Protein AF-A0A843HI85-F1 (afdb_monomer)

Foldseek 3Di:
DVCVVCPPNDPADPPDDDDDDDDDDDPDPVRVLVVLLVVCVVPVPDPPPPDDDDDDDPPPPDPDDDDNVVSNVD

Sequence (74 aa):
SLKERLGEESKVPEGVNYIPEIVINATSQEAMNLAIKKAIDAIIDIEGVERISAGNFEGQLGEHKTNLLDILKE

Structure (mmCIF, N/CA/C/O backbone):
data_AF-A0A843HI85-F1
#
_entry.id   AF-A0A843HI85-F1
#
loop_
_atom_site.group_PDB
_atom_site.id
_atom_site.type_symbol
_atom_site.label_atom_id
_atom_site.label_alt_id
_atom_site.label_comp_id
_atom_site.label_asym_id
_atom_site.label_entity_id
_atom_site.label_seq_id
_atom_site.pdbx_PDB_ins_code
_atom_site.Cartn_x
_atom_site.Cartn_y
_atom_site.Cartn_z
_atom_site.occupancy
_atom_site.B_iso_or_equiv
_atom_site.auth_seq_id
_atom_site.auth_comp_id
_atom_site.auth_asym_id
_atom_site.auth_atom_id
_atom_site.pdbx_PDB_model_num
ATOM 1 N N . SER A 1 1 ? 12.637 9.502 -16.409 1.00 86.06 1 SER A N 1
ATOM 2 C CA . SER A 1 1 ? 11.964 9.413 -15.082 1.00 86.06 1 SER A CA 1
ATOM 3 C C . SER A 1 1 ? 12.949 9.819 -13.977 1.00 86.06 1 SER A C 1
ATOM 5 O O . SER A 1 1 ? 14.135 9.909 -14.268 1.00 86.06 1 SER A O 1
ATOM 7 N N . LEU A 1 2 ? 12.533 10.079 -12.724 1.00 93.31 2 LEU A N 1
ATOM 8 C CA . LEU A 1 2 ? 13.496 10.199 -11.606 1.00 93.31 2 LEU A CA 1
ATOM 9 C C . LEU A 1 2 ? 14.160 8.858 -11.269 1.00 93.31 2 LEU A C 1
ATOM 11 O O . LEU A 1 2 ? 15.280 8.855 -10.777 1.00 93.31 2 LEU A O 1
ATOM 15 N N . LYS A 1 3 ? 13.505 7.737 -11.589 1.00 93.25 3 LYS A N 1
ATOM 16 C CA . LYS A 1 3 ? 14.026 6.385 -11.366 1.00 93.25 3 LYS A CA 1
ATOM 17 C C . LYS A 1 3 ? 15.437 6.194 -11.937 1.00 93.25 3 LYS A C 1
ATOM 19 O O . LYS A 1 3 ? 16.335 5.800 -11.213 1.00 93.25 3 LYS A O 1
ATOM 24 N N . GLU A 1 4 ? 15.647 6.563 -13.200 1.00 92.44 4 GLU A N 1
ATOM 25 C CA . GLU A 1 4 ? 16.955 6.457 -13.873 1.00 92.44 4 GLU A CA 1
ATOM 26 C C . GLU A 1 4 ? 18.009 7.378 -13.249 1.00 92.44 4 GLU A C 1
ATOM 28 O O . GLU A 1 4 ? 19.180 7.026 -13.180 1.00 92.44 4 GLU A O 1
ATOM 33 N N . ARG A 1 5 ? 17.594 8.563 -12.785 1.00 95.62 5 ARG A N 1
ATOM 34 C CA . ARG A 1 5 ? 18.497 9.551 -12.179 1.00 95.62 5 ARG A CA 1
ATOM 35 C C . ARG A 1 5 ? 18.946 9.153 -10.774 1.00 95.62 5 ARG A C 1
ATOM 37 O O . ARG A 1 5 ? 20.050 9.509 -10.389 1.00 95.62 5 ARG A O 1
ATOM 44 N N . LEU A 1 6 ? 18.075 8.482 -10.022 1.00 96.25 6 LEU A N 1
ATOM 45 C CA . LEU A 1 6 ? 18.339 8.015 -8.659 1.00 96.25 6 LEU A CA 1
ATOM 46 C C . LEU A 1 6 ? 19.050 6.653 -8.634 1.00 96.25 6 LEU A C 1
ATOM 48 O O . LEU A 1 6 ? 19.693 6.330 -7.641 1.00 96.25 6 LEU A O 1
ATOM 52 N N . GLY A 1 7 ? 18.951 5.857 -9.706 1.00 94.38 7 GLY A N 1
ATOM 53 C CA . GLY A 1 7 ? 19.572 4.533 -9.779 1.00 94.38 7 GLY A CA 1
ATOM 54 C C . GLY A 1 7 ? 19.147 3.654 -8.601 1.00 94.38 7 GLY A C 1
ATOM 55 O O . GLY A 1 7 ? 17.955 3.516 -8.329 1.00 94.38 7 GLY A O 1
ATOM 56 N N . GLU A 1 8 ? 20.130 3.128 -7.871 1.00 94.06 8 GLU A N 1
ATOM 57 C CA . GLU A 1 8 ? 19.939 2.251 -6.706 1.00 94.06 8 GLU A CA 1
ATOM 58 C C . GLU A 1 8 ? 19.197 2.915 -5.530 1.00 94.06 8 GLU A C 1
ATOM 60 O O . GLU A 1 8 ? 18.619 2.222 -4.696 1.00 94.06 8 GLU A O 1
ATOM 65 N N . GLU A 1 9 ? 19.165 4.251 -5.447 1.00 96.44 9 GLU A N 1
ATOM 66 C CA . GLU A 1 9 ? 18.384 4.948 -4.413 1.00 96.44 9 GLU A CA 1
ATOM 67 C C . GLU A 1 9 ? 16.878 4.933 -4.710 1.00 96.44 9 GLU A C 1
ATOM 69 O O . GLU A 1 9 ? 16.049 5.205 -3.833 1.00 96.44 9 GLU A O 1
ATOM 74 N N . SER A 1 10 ? 16.490 4.633 -5.953 1.00 95.81 10 SER A N 1
ATOM 75 C CA . SER A 1 10 ? 15.085 4.556 -6.321 1.00 95.81 10 SER A CA 1
ATOM 76 C C . SER A 1 10 ? 14.425 3.339 -5.682 1.00 95.81 10 SER A C 1
ATOM 78 O O . SER A 1 10 ? 14.800 2.198 -5.923 1.00 95.81 10 SER A O 1
ATOM 80 N N . LYS A 1 11 ? 13.340 3.571 -4.941 1.00 94.56 11 LYS A N 1
ATOM 81 C CA . LYS A 1 11 ? 12.483 2.492 -4.424 1.00 94.56 11 LYS A CA 1
ATOM 82 C C . LYS A 1 11 ? 11.470 1.968 -5.454 1.00 94.56 11 LYS A C 1
ATOM 84 O O . LYS A 1 11 ? 10.621 1.155 -5.100 1.00 94.56 11 LYS A O 1
ATOM 89 N N . VAL A 1 12 ? 11.509 2.449 -6.701 1.00 95.12 12 VAL A N 1
ATOM 90 C CA . VAL A 1 12 ? 10.560 2.054 -7.754 1.00 95.12 12 VAL A CA 1
ATOM 91 C C . VAL A 1 12 ? 11.024 0.746 -8.408 1.00 95.12 12 VAL A C 1
ATOM 93 O O . VAL A 1 12 ? 12.076 0.755 -9.051 1.00 95.12 12 VAL A O 1
ATOM 96 N N . PRO A 1 13 ? 10.253 -0.357 -8.317 1.00 93.06 13 PRO A N 1
ATOM 97 C CA . PRO A 1 13 ? 10.630 -1.633 -8.924 1.00 93.06 13 PRO A CA 1
ATOM 98 C C . PRO A 1 13 ? 10.801 -1.554 -10.446 1.00 93.06 13 PRO A C 1
ATOM 100 O O . PRO A 1 13 ? 10.277 -0.653 -11.112 1.00 93.06 13 PRO A O 1
ATOM 103 N N . GLU A 1 14 ? 11.532 -2.510 -11.020 1.00 91.38 14 GLU A N 1
ATOM 104 C CA . GLU A 1 14 ? 11.608 -2.691 -12.472 1.00 91.38 14 GLU A CA 1
ATOM 105 C C . GLU A 1 14 ? 10.212 -2.902 -13.089 1.00 91.38 14 GLU A C 1
ATOM 107 O O . GLU A 1 14 ? 9.314 -3.409 -12.432 1.00 91.38 14 GLU A O 1
ATOM 112 N N . GLY A 1 15 ? 9.983 -2.405 -14.309 1.00 92.06 15 GLY A N 1
ATOM 113 C CA . GLY A 1 15 ? 8.675 -2.491 -14.981 1.00 92.06 15 GLY A CA 1
ATOM 114 C C . GLY A 1 15 ? 7.580 -1.532 -14.481 1.00 92.06 15 GLY A C 1
ATOM 115 O O . GLY A 1 15 ? 6.637 -1.261 -15.223 1.00 92.06 15 GLY A O 1
ATOM 116 N N . VAL A 1 16 ? 7.709 -0.944 -13.285 1.00 95.44 16 VAL A N 1
ATOM 117 C CA . VAL A 1 16 ? 6.709 -0.006 -12.742 1.00 95.44 16 VAL A CA 1
ATOM 118 C C . VAL A 1 16 ? 6.858 1.387 -13.358 1.00 95.44 16 VAL A C 1
ATOM 120 O O . VAL A 1 16 ? 7.881 2.054 -13.184 1.00 95.44 16 VAL A O 1
ATOM 123 N N . ASN A 1 17 ? 5.803 1.844 -14.040 1.00 94.62 17 ASN A N 1
ATOM 124 C CA . ASN A 1 17 ? 5.750 3.145 -14.722 1.00 94.62 17 ASN A CA 1
ATOM 125 C C . ASN A 1 17 ? 4.747 4.136 -14.103 1.00 94.62 17 ASN A C 1
ATOM 127 O O . ASN A 1 17 ? 4.754 5.313 -14.459 1.00 94.62 17 ASN A O 1
ATOM 131 N N . TYR A 1 18 ? 3.892 3.679 -13.184 1.00 95.06 18 TYR A N 1
ATOM 132 C CA . TYR A 1 18 ? 2.841 4.479 -12.555 1.00 95.06 18 TYR A CA 1
ATOM 133 C C . TYR A 1 18 ? 2.634 4.038 -11.101 1.00 95.06 18 TYR A C 1
ATOM 135 O O . TYR A 1 18 ? 2.631 2.843 -10.820 1.00 95.06 18 TYR A O 1
ATOM 143 N N . ILE A 1 19 ? 2.507 5.001 -10.182 1.00 96.31 19 ILE A N 1
ATOM 144 C CA . ILE A 1 19 ? 2.370 4.763 -8.736 1.00 96.31 19 ILE A CA 1
ATOM 145 C C . ILE A 1 19 ? 1.323 5.746 -8.189 1.00 96.31 19 ILE A C 1
ATOM 147 O O . ILE A 1 19 ? 1.676 6.877 -7.849 1.00 96.31 19 ILE A O 1
ATOM 151 N N . PRO A 1 20 ? 0.032 5.379 -8.163 1.00 96.00 20 PRO A N 1
ATOM 152 C CA . PRO A 1 20 ? -0.992 6.186 -7.513 1.00 96.00 20 PRO A CA 1
ATOM 153 C C . PRO A 1 20 ? -0.935 6.014 -5.989 1.00 96.00 20 PRO A C 1
ATOM 155 O O . PRO A 1 20 ? -0.577 4.949 -5.488 1.00 96.00 20 PRO A O 1
ATOM 158 N N . GLU A 1 21 ? -1.342 7.047 -5.255 1.00 97.69 21 GLU A N 1
ATOM 159 C CA . GLU A 1 21 ? -1.510 7.001 -3.800 1.00 97.69 21 GLU A CA 1
ATOM 160 C C . GLU A 1 21 ? -2.976 7.261 -3.439 1.00 97.69 21 GLU A C 1
ATOM 162 O O . GLU A 1 21 ? -3.614 8.160 -3.990 1.00 97.69 21 GLU A O 1
ATOM 167 N N . ILE A 1 22 ? -3.509 6.465 -2.510 1.00 96.88 22 ILE A N 1
ATOM 168 C CA . ILE A 1 22 ? -4.853 6.631 -1.953 1.00 96.88 22 ILE A CA 1
ATOM 169 C C . ILE A 1 22 ? -4.701 7.039 -0.490 1.00 96.88 22 ILE A C 1
ATOM 171 O O . ILE A 1 22 ? -4.160 6.284 0.315 1.00 96.88 22 ILE A O 1
ATOM 175 N N . VAL A 1 23 ? -5.210 8.221 -0.145 1.00 97.38 23 VAL A N 1
ATOM 176 C CA . VAL A 1 23 ? -5.233 8.732 1.231 1.00 97.38 23 VAL A CA 1
ATOM 177 C C . VAL A 1 23 ? -6.628 8.531 1.811 1.00 97.38 23 VAL A C 1
ATOM 179 O O . VAL A 1 23 ? -7.621 8.930 1.202 1.00 97.38 23 VAL A O 1
ATOM 182 N N . ILE A 1 24 ? -6.708 7.925 2.995 1.00 96.88 24 ILE A N 1
ATOM 183 C CA . ILE A 1 24 ? -7.969 7.628 3.681 1.00 96.88 24 ILE A CA 1
ATOM 184 C C . I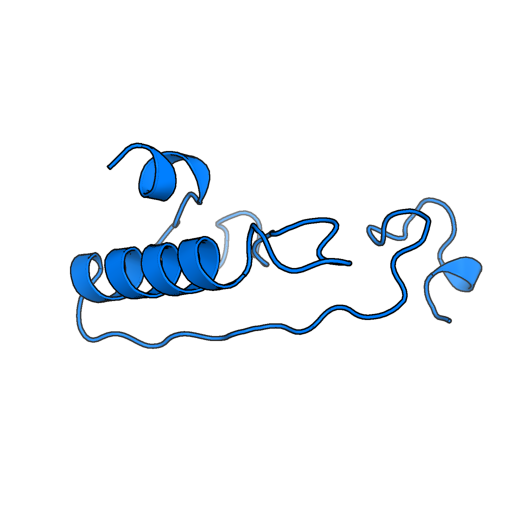LE A 1 24 ? -7.996 8.392 5.005 1.00 96.88 24 ILE A C 1
ATOM 186 O O . ILE A 1 24 ? -7.069 8.290 5.802 1.00 96.88 24 ILE A O 1
ATOM 190 N N . ASN A 1 25 ? -9.087 9.121 5.244 1.00 97.31 25 ASN A N 1
ATOM 191 C CA . ASN A 1 25 ? -9.439 9.672 6.550 1.00 97.31 25 ASN A CA 1
ATOM 192 C C . ASN A 1 25 ? -10.654 8.909 7.081 1.00 97.31 25 ASN A C 1
ATOM 194 O O . ASN A 1 25 ? -11.609 8.678 6.338 1.00 97.31 25 ASN A O 1
ATOM 198 N N . ALA A 1 26 ? -10.639 8.546 8.360 1.00 96.62 26 ALA A N 1
ATOM 199 C CA . ALA A 1 26 ? -11.716 7.788 8.986 1.00 96.62 26 ALA A CA 1
ATOM 200 C C . ALA A 1 26 ? -12.009 8.312 10.395 1.00 96.62 26 ALA A C 1
ATOM 202 O O . ALA A 1 26 ? -11.163 8.937 11.029 1.00 96.62 26 ALA A O 1
ATOM 203 N N . THR A 1 27 ? -13.215 8.039 10.890 1.00 97.75 27 THR A N 1
ATOM 204 C CA . THR A 1 27 ? -13.655 8.438 12.236 1.00 97.75 27 THR A CA 1
ATOM 205 C C . THR A 1 27 ? -13.212 7.466 13.333 1.00 97.75 27 THR A C 1
ATOM 207 O O . THR A 1 27 ? -13.360 7.785 14.508 1.00 97.75 27 THR A O 1
ATOM 210 N N . SER A 1 28 ? -12.706 6.281 12.973 1.00 96.69 28 SER A N 1
ATOM 211 C CA . SER A 1 28 ? -12.126 5.302 13.899 1.00 96.69 28 SER A CA 1
ATOM 212 C C . SER A 1 28 ? -11.071 4.434 13.204 1.00 96.69 28 SER A C 1
ATOM 214 O O . SER A 1 28 ? -11.011 4.387 11.970 1.00 96.69 28 SER A O 1
ATOM 216 N N . GLN A 1 29 ? -10.253 3.726 13.991 1.00 94.00 29 GLN A N 1
ATOM 217 C CA . GLN A 1 29 ? -9.241 2.804 13.467 1.00 94.00 29 GLN A CA 1
ATOM 218 C C . GLN A 1 29 ? -9.884 1.601 12.762 1.00 94.00 29 GLN A C 1
ATOM 220 O O . GLN A 1 29 ? -9.384 1.153 11.735 1.00 94.00 29 GLN A O 1
ATOM 225 N N . GLU A 1 30 ? -11.019 1.106 13.256 1.00 95.00 30 GLU A N 1
ATOM 226 C CA . GLU A 1 30 ? -11.754 -0.003 12.638 1.00 95.00 30 GLU A CA 1
ATOM 227 C C . GLU A 1 30 ? -12.283 0.397 11.257 1.00 95.00 30 GLU A C 1
ATOM 229 O O . GLU A 1 30 ? -12.133 -0.351 10.290 1.00 95.00 30 GLU A O 1
ATOM 234 N N . ALA A 1 31 ? -12.851 1.604 11.139 1.00 96.88 31 ALA A N 1
ATOM 235 C CA . ALA A 1 31 ? -13.304 2.139 9.858 1.00 96.88 31 ALA A CA 1
ATOM 236 C C . ALA A 1 31 ? -12.131 2.332 8.880 1.00 96.88 31 ALA A C 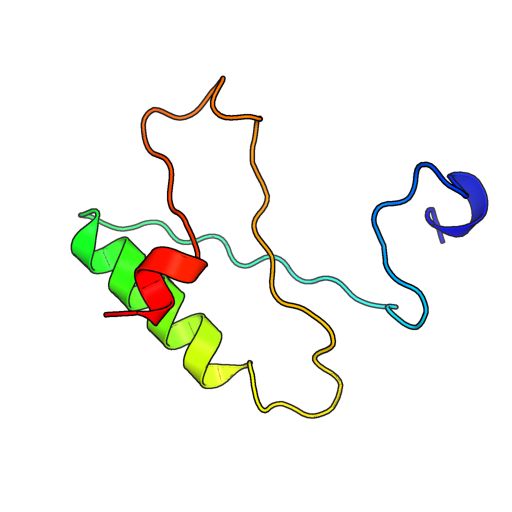1
ATOM 238 O O . ALA A 1 31 ? -12.269 2.034 7.693 1.00 96.88 31 ALA A O 1
ATOM 239 N N . MET A 1 32 ? -10.970 2.772 9.382 1.00 96.38 32 MET A N 1
ATOM 240 C CA . MET A 1 32 ? -9.738 2.884 8.596 1.00 96.38 32 MET A CA 1
ATOM 241 C C . MET A 1 32 ? -9.274 1.517 8.071 1.00 96.38 32 MET A C 1
ATOM 243 O O . MET A 1 32 ? -9.068 1.359 6.869 1.00 96.38 32 MET A O 1
ATOM 247 N N . ASN A 1 33 ? -9.150 0.519 8.951 1.00 95.81 33 ASN A N 1
ATOM 248 C CA . ASN A 1 33 ? -8.692 -0.827 8.597 1.00 95.81 33 ASN A CA 1
ATOM 249 C C . ASN A 1 33 ? -9.633 -1.486 7.581 1.00 95.81 33 ASN A C 1
ATOM 251 O O . ASN A 1 33 ? -9.170 -2.052 6.589 1.00 95.81 33 ASN A O 1
ATOM 255 N N . LEU A 1 34 ? -10.950 -1.351 7.776 1.00 96.38 34 LEU A N 1
ATOM 256 C CA . LEU A 1 34 ? -11.949 -1.854 6.835 1.00 96.38 34 LEU A CA 1
ATOM 257 C C . LEU A 1 34 ? -11.815 -1.192 5.459 1.00 96.38 34 LEU A C 1
ATOM 259 O O . LEU A 1 34 ? -11.868 -1.884 4.442 1.00 96.38 34 LEU A O 1
ATOM 263 N N . ALA A 1 35 ? -11.625 0.129 5.412 1.00 97.31 35 ALA A N 1
ATOM 264 C CA . ALA A 1 35 ? -11.449 0.853 4.157 1.00 97.31 35 ALA A CA 1
ATOM 265 C C . ALA A 1 35 ? -10.173 0.415 3.419 1.00 97.31 35 ALA A C 1
ATOM 267 O O . ALA A 1 35 ? -10.228 0.160 2.215 1.00 97.31 35 ALA A O 1
ATOM 268 N N . ILE A 1 36 ? -9.053 0.252 4.135 1.00 96.81 36 ILE A N 1
ATOM 269 C CA . ILE A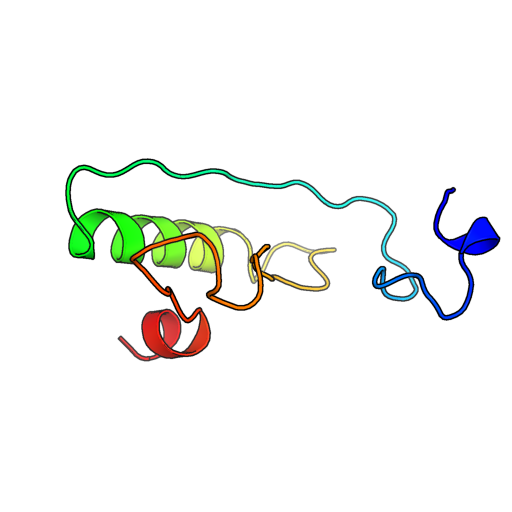 1 36 ? -7.792 -0.247 3.564 1.00 96.81 36 ILE A CA 1
ATOM 270 C C . ILE A 1 36 ? -7.977 -1.662 3.011 1.00 96.81 36 ILE A C 1
ATOM 272 O O . ILE A 1 36 ? -7.618 -1.911 1.861 1.00 96.81 36 ILE A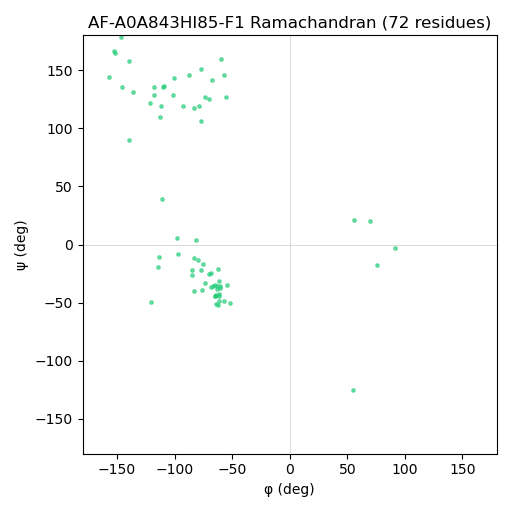 O 1
ATOM 276 N N . LYS A 1 37 ? -8.585 -2.572 3.783 1.00 96.88 37 LYS A N 1
ATOM 277 C CA . LYS A 1 37 ? -8.847 -3.948 3.338 1.00 96.88 37 LYS A CA 1
ATOM 278 C C . LYS A 1 37 ? -9.671 -3.973 2.054 1.00 96.88 37 LYS A C 1
ATOM 280 O O . LYS A 1 37 ? -9.274 -4.601 1.082 1.00 96.88 37 LYS A O 1
ATOM 285 N N . LYS A 1 38 ? -10.774 -3.217 2.012 1.00 96.94 38 LYS A N 1
ATOM 286 C CA . LYS A 1 38 ? -11.639 -3.134 0.826 1.00 96.94 38 LYS A CA 1
ATOM 287 C C . LYS A 1 38 ? -10.935 -2.542 -0.389 1.00 96.94 38 LYS A C 1
ATOM 289 O O . LYS A 1 38 ? -11.202 -2.988 -1.500 1.00 96.94 38 LYS A O 1
ATOM 294 N N . ALA A 1 39 ? -10.052 -1.565 -0.191 1.00 96.62 39 ALA A N 1
ATOM 295 C CA . ALA A 1 39 ? -9.247 -1.022 -1.276 1.00 96.62 39 ALA A CA 1
ATOM 296 C C . ALA A 1 39 ? -8.281 -2.076 -1.835 1.00 96.62 39 ALA A C 1
ATOM 298 O O . ALA A 1 39 ? -8.195 -2.220 -3.049 1.00 96.62 39 ALA A O 1
ATOM 299 N N . ILE A 1 40 ? -7.606 -2.838 -0.966 1.00 96.06 40 ILE A N 1
ATOM 300 C CA . ILE A 1 40 ? -6.685 -3.909 -1.375 1.00 96.06 40 ILE A CA 1
ATOM 301 C C . ILE A 1 40 ? -7.432 -5.027 -2.107 1.00 96.06 40 ILE A C 1
ATOM 303 O O . ILE A 1 40 ? -7.050 -5.364 -3.226 1.00 96.06 40 ILE A O 1
ATOM 307 N N . ASP A 1 41 ? -8.519 -5.540 -1.525 1.00 95.25 41 ASP A N 1
ATOM 308 C CA . ASP A 1 41 ? -9.350 -6.598 -2.117 1.00 95.25 41 ASP A CA 1
ATOM 309 C C . ASP A 1 41 ? -9.842 -6.218 -3.525 1.00 95.25 41 ASP A C 1
ATOM 311 O O . ASP A 1 41 ? -9.971 -7.069 -4.399 1.00 95.25 41 ASP A O 1
ATOM 315 N N . ALA A 1 42 ? -10.121 -4.931 -3.761 1.00 95.69 42 ALA A N 1
ATOM 316 C CA . ALA A 1 42 ? -10.612 -4.443 -5.045 1.00 95.69 42 ALA A CA 1
ATOM 317 C C . ALA A 1 42 ? -9.528 -4.313 -6.129 1.00 95.69 42 ALA A C 1
ATOM 319 O O . ALA A 1 42 ? -9.878 -4.268 -7.309 1.00 95.69 42 ALA A O 1
ATOM 320 N N . ILE A 1 43 ? -8.244 -4.211 -5.762 1.00 95.12 43 ILE A N 1
ATOM 321 C CA . ILE A 1 43 ? -7.156 -3.931 -6.718 1.00 95.12 43 ILE A CA 1
ATOM 322 C C . ILE A 1 43 ? -6.155 -5.073 -6.880 1.00 95.12 43 ILE A C 1
ATOM 324 O O . ILE A 1 43 ? -5.436 -5.085 -7.874 1.00 95.12 43 ILE A O 1
ATOM 328 N N . ILE A 1 44 ? -6.080 -6.007 -5.928 1.00 94.25 44 ILE A N 1
ATOM 329 C CA . ILE A 1 44 ? -5.019 -7.025 -5.891 1.00 94.25 44 ILE A CA 1
ATOM 330 C C . ILE A 1 44 ? -5.009 -7.942 -7.123 1.00 94.25 44 ILE A C 1
ATOM 332 O O . ILE A 1 44 ? -3.938 -8.347 -7.560 1.00 94.25 44 IL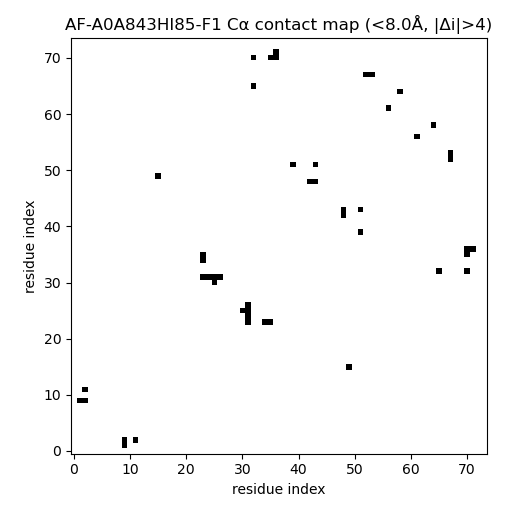E A O 1
ATOM 336 N N . ASP A 1 45 ? -6.177 -8.196 -7.718 1.00 94.69 45 ASP A N 1
ATOM 337 C CA . ASP A 1 45 ? -6.335 -9.072 -8.886 1.00 94.69 45 ASP A CA 1
ATOM 338 C C . ASP A 1 45 ? -6.408 -8.308 -10.224 1.00 94.69 45 ASP A C 1
ATOM 340 O O . ASP A 1 45 ? -6.673 -8.901 -11.273 1.00 94.69 45 ASP A O 1
ATOM 344 N N . ILE A 1 46 ? -6.207 -6.985 -10.220 1.00 96.44 46 ILE A N 1
ATOM 345 C CA . ILE A 1 46 ? -6.223 -6.190 -11.454 1.00 96.44 46 ILE A CA 1
ATOM 346 C C . ILE A 1 46 ? -4.939 -6.454 -12.250 1.00 96.44 46 ILE A C 1
ATOM 348 O O . ILE A 1 46 ? -3.827 -6.279 -11.751 1.00 96.44 46 ILE A O 1
ATOM 352 N N . GLU A 1 47 ? -5.094 -6.811 -13.527 1.00 96.88 47 GLU A N 1
ATOM 353 C CA . GLU A 1 47 ? -3.969 -6.999 -14.444 1.00 96.88 47 GLU A CA 1
ATOM 354 C C . GLU A 1 47 ? -3.083 -5.742 -14.504 1.00 96.88 47 GLU A C 1
ATOM 356 O O . GLU A 1 47 ? -3.554 -4.629 -14.746 1.00 96.88 47 GLU A O 1
ATOM 361 N N . GLY A 1 48 ? -1.780 -5.928 -14.280 1.00 95.69 48 GLY A N 1
ATOM 362 C CA . GLY A 1 48 ? -0.793 -4.846 -14.259 1.00 95.69 48 GLY A CA 1
ATOM 363 C C . GLY A 1 48 ? -0.539 -4.228 -12.880 1.00 95.69 48 GLY A C 1
ATOM 364 O O . GLY A 1 48 ? 0.354 -3.385 -12.760 1.00 95.69 48 GLY A O 1
ATOM 365 N N . VAL A 1 49 ? -1.256 -4.648 -11.831 1.00 95.88 49 VAL A N 1
ATOM 366 C CA . VAL A 1 49 ? -0.900 -4.301 -10.448 1.00 95.88 49 VAL A CA 1
ATOM 367 C C . VAL A 1 49 ? 0.270 -5.171 -9.992 1.00 95.88 49 VAL A C 1
ATOM 369 O O . VAL A 1 49 ? 0.124 -6.354 -9.718 1.00 95.88 49 VAL A O 1
ATOM 372 N N . GLU A 1 50 ? 1.448 -4.557 -9.900 1.00 95.50 50 GLU A N 1
ATOM 373 C CA . GLU A 1 50 ? 2.682 -5.241 -9.485 1.00 95.50 50 GLU A CA 1
ATOM 374 C C . GLU A 1 50 ? 2.820 -5.337 -7.957 1.00 95.50 50 GLU A C 1
ATOM 376 O O . GLU A 1 50 ? 3.302 -6.329 -7.413 1.00 95.50 50 GLU A O 1
ATOM 381 N N . ARG A 1 51 ? 2.458 -4.271 -7.231 1.00 94.81 51 ARG A N 1
ATOM 382 C CA . ARG A 1 51 ? 2.689 -4.183 -5.784 1.00 94.81 51 ARG A CA 1
ATOM 383 C C . ARG A 1 51 ? 1.744 -3.199 -5.112 1.00 94.81 51 ARG A C 1
ATOM 385 O O . ARG A 1 51 ? 1.497 -2.114 -5.628 1.00 94.81 51 ARG A O 1
ATOM 392 N N . ILE A 1 52 ? 1.344 -3.542 -3.890 1.00 96.00 52 ILE A N 1
ATOM 393 C CA . ILE A 1 52 ? 0.683 -2.641 -2.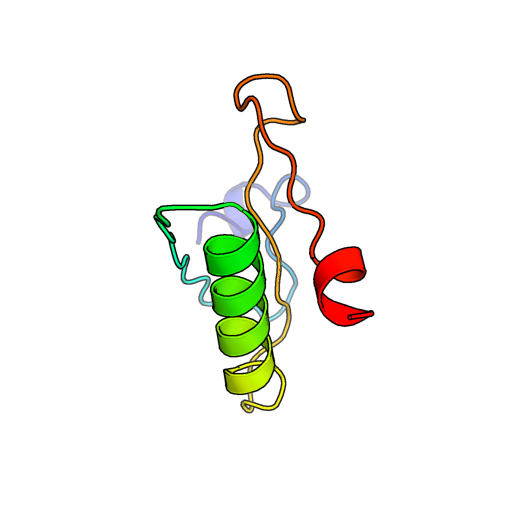943 1.00 96.00 52 ILE A CA 1
ATOM 394 C C . ILE A 1 52 ? 1.654 -2.344 -1.794 1.00 96.00 52 ILE A C 1
ATOM 396 O O . ILE A 1 52 ? 2.344 -3.236 -1.298 1.00 96.00 52 ILE A O 1
ATOM 400 N N . SER A 1 53 ? 1.744 -1.079 -1.388 1.00 96.06 53 SER A N 1
ATOM 401 C CA . SER A 1 53 ? 2.599 -0.630 -0.285 1.00 96.06 53 SER A CA 1
ATOM 402 C C . SER A 1 53 ? 1.956 0.544 0.459 1.00 96.06 53 SER A C 1
ATOM 404 O O . SER A 1 53 ? 0.871 0.989 0.094 1.00 96.06 53 SER A O 1
ATOM 406 N N . ALA A 1 54 ? 2.622 1.037 1.503 1.00 96.50 54 ALA A N 1
ATOM 407 C CA . ALA A 1 54 ? 2.185 2.185 2.287 1.00 96.50 54 ALA A CA 1
ATOM 408 C C . ALA A 1 54 ? 3.361 3.130 2.570 1.00 96.50 54 ALA A C 1
ATOM 410 O O . ALA A 1 54 ? 4.428 2.705 3.028 1.00 96.50 54 ALA A O 1
ATOM 411 N N . GLY A 1 55 ? 3.146 4.423 2.321 1.00 96.25 55 GLY A N 1
ATOM 412 C CA . GLY A 1 55 ? 4.0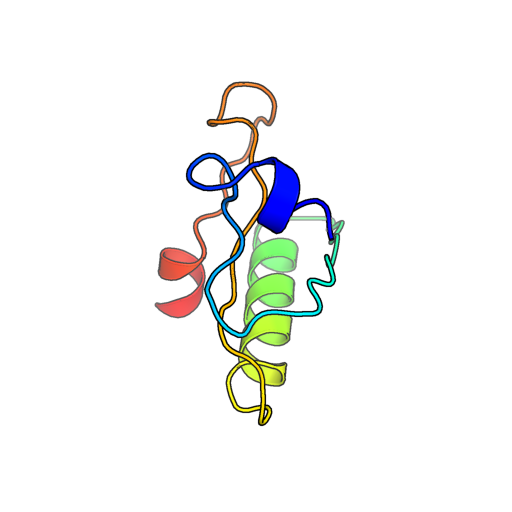56 5.482 2.745 1.00 96.25 55 GLY A CA 1
ATOM 413 C C . GLY A 1 55 ? 4.066 5.614 4.267 1.00 96.25 55 GLY A C 1
ATOM 414 O O . GLY A 1 55 ? 3.039 5.459 4.925 1.00 96.25 55 GLY A O 1
ATOM 415 N N . ASN A 1 56 ? 5.235 5.874 4.847 1.00 97.31 56 ASN A N 1
ATOM 416 C CA . ASN A 1 56 ? 5.376 6.070 6.284 1.00 97.31 56 ASN A CA 1
ATOM 417 C C . ASN A 1 56 ? 6.570 6.984 6.607 1.00 97.31 56 ASN A C 1
ATOM 419 O O . ASN A 1 56 ? 7.419 7.238 5.757 1.00 97.31 56 ASN A O 1
ATOM 423 N N . PHE A 1 57 ? 6.619 7.460 7.853 1.00 97.12 57 PHE A N 1
ATOM 424 C CA . PHE A 1 57 ? 7.694 8.299 8.399 1.00 97.12 57 PHE A CA 1
ATOM 425 C C . PHE A 1 57 ? 8.512 7.542 9.457 1.00 97.12 57 PHE A C 1
ATOM 427 O O . PHE A 1 57 ? 8.803 8.086 10.522 1.00 97.12 57 PHE A O 1
ATOM 434 N N . GLU A 1 58 ? 8.771 6.248 9.239 1.00 94.81 58 GLU A N 1
ATOM 435 C CA . GLU A 1 58 ? 9.516 5.367 10.160 1.00 94.81 58 GLU A CA 1
ATOM 436 C C . GLU A 1 58 ? 8.923 5.309 11.585 1.00 94.81 58 GLU A C 1
ATOM 438 O O . GLU A 1 58 ? 9.586 4.982 12.569 1.00 94.81 58 GLU A O 1
ATOM 443 N N . GLY A 1 59 ? 7.641 5.662 11.718 1.00 95.62 59 GLY A N 1
ATOM 444 C CA . GLY A 1 59 ? 6.955 5.750 13.004 1.00 95.62 59 GLY A CA 1
ATOM 445 C C . GLY A 1 59 ? 7.401 6.906 13.904 1.00 95.62 59 GLY A C 1
ATOM 446 O O . GLY A 1 59 ? 7.176 6.816 15.108 1.00 95.62 59 GLY A O 1
ATOM 447 N N . GLN A 1 60 ? 8.033 7.944 13.349 1.00 97.25 60 GLN A N 1
ATOM 448 C CA . GLN A 1 60 ? 8.548 9.099 14.099 1.00 97.25 60 GLN A CA 1
ATOM 449 C C . GLN A 1 60 ? 7.609 10.316 14.098 1.00 97.25 60 GLN A C 1
ATOM 451 O O . GLN A 1 60 ? 7.885 11.289 14.793 1.00 97.25 60 GLN A O 1
ATOM 456 N N . LEU A 1 61 ? 6.524 10.283 13.313 1.00 96.94 61 LEU A N 1
ATOM 457 C CA . LEU A 1 61 ? 5.625 11.431 13.132 1.00 96.94 61 LEU A CA 1
ATOM 458 C C . LEU A 1 61 ? 4.173 11.154 13.547 1.00 96.94 61 LEU A C 1
ATOM 460 O O . LEU A 1 61 ? 3.581 11.952 14.264 1.00 96.94 61 LEU A O 1
ATOM 464 N N . GLY A 1 62 ? 3.588 10.047 13.084 1.00 93.75 62 GLY A N 1
ATOM 465 C CA . GLY A 1 62 ? 2.197 9.693 13.376 1.00 93.75 62 GLY A CA 1
ATOM 466 C C . GLY A 1 62 ? 2.047 8.899 14.673 1.00 93.75 62 GLY A C 1
ATOM 467 O O . GLY A 1 62 ? 2.893 8.065 14.990 1.00 93.75 62 GLY A O 1
ATOM 46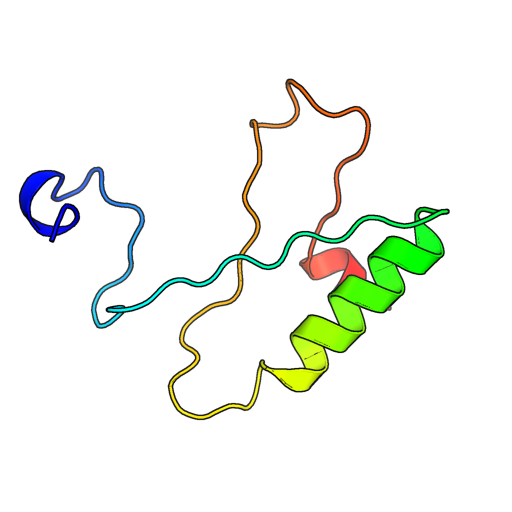8 N N . GLU A 1 63 ? 0.941 9.121 15.386 1.00 94.12 63 GLU A N 1
ATOM 469 C CA . GLU A 1 63 ? 0.581 8.366 16.595 1.00 94.12 63 GLU A CA 1
ATOM 470 C C . GLU A 1 63 ? 0.216 6.905 16.281 1.00 94.12 63 GLU A C 1
ATOM 472 O O . GLU A 1 63 ? 0.560 5.990 17.029 1.00 94.12 63 GLU A O 1
ATOM 477 N N . HIS A 1 64 ? -0.438 6.671 15.141 1.00 92.06 64 HIS A N 1
ATOM 478 C CA . HIS A 1 64 ? -0.912 5.350 14.736 1.00 92.06 64 HIS A CA 1
ATOM 479 C C . HIS A 1 64 ? 0.014 4.696 13.706 1.00 92.06 64 HIS A C 1
ATOM 481 O O . HIS A 1 64 ? 0.546 5.352 12.807 1.00 92.06 64 HIS A O 1
ATOM 487 N N . LYS A 1 65 ? 0.173 3.373 13.818 1.00 92.75 65 LYS A N 1
ATOM 488 C CA . LYS A 1 65 ? 0.886 2.531 12.850 1.00 92.75 65 LYS A CA 1
ATOM 489 C C . LYS A 1 65 ? -0.064 1.463 12.332 1.00 92.75 65 LYS A C 1
ATOM 491 O O . LYS A 1 65 ? -0.562 0.655 13.108 1.00 92.75 65 LYS A O 1
ATOM 496 N N . THR A 1 66 ? -0.260 1.443 11.022 1.00 93.44 66 THR A N 1
ATOM 497 C CA . THR A 1 66 ? -1.180 0.521 10.356 1.00 93.44 66 THR A CA 1
ATOM 498 C C . THR A 1 66 ? -0.377 -0.460 9.508 1.00 93.44 66 THR A C 1
ATOM 500 O O . THR A 1 66 ? 0.228 -0.066 8.512 1.00 93.44 66 THR A O 1
ATOM 503 N N . ASN A 1 67 ? -0.326 -1.730 9.914 1.00 94.94 67 ASN A N 1
ATOM 504 C CA . ASN A 1 67 ? 0.398 -2.773 9.188 1.00 94.94 67 ASN A CA 1
ATOM 505 C C . ASN A 1 67 ? -0.541 -3.492 8.208 1.00 94.94 67 ASN A C 1
ATOM 507 O O . ASN A 1 67 ? -1.518 -4.113 8.621 1.00 94.94 67 ASN A O 1
ATOM 511 N N . LEU A 1 68 ? -0.226 -3.432 6.909 1.00 95.81 68 LEU A N 1
ATOM 512 C CA . LEU A 1 68 ? -1.058 -4.033 5.861 1.00 95.81 68 LEU A CA 1
ATOM 513 C C . LEU A 1 68 ? -1.211 -5.552 6.019 1.00 95.81 68 LEU A C 1
ATOM 515 O O . LEU A 1 68 ? -2.292 -6.079 5.791 1.00 95.81 68 LEU A O 1
ATOM 519 N N . LEU A 1 69 ? -0.160 -6.263 6.440 1.00 94.12 69 LEU A N 1
ATOM 520 C CA . LEU A 1 69 ? -0.222 -7.719 6.604 1.00 94.12 69 LEU A CA 1
ATOM 521 C C . LEU A 1 69 ? -1.094 -8.139 7.785 1.00 94.12 69 LEU A C 1
ATOM 523 O O . LEU A 1 69 ? -1.604 -9.253 7.780 1.00 94.12 69 LEU A O 1
ATOM 527 N N . ASP A 1 70 ? -1.254 -7.283 8.792 1.00 94.88 70 ASP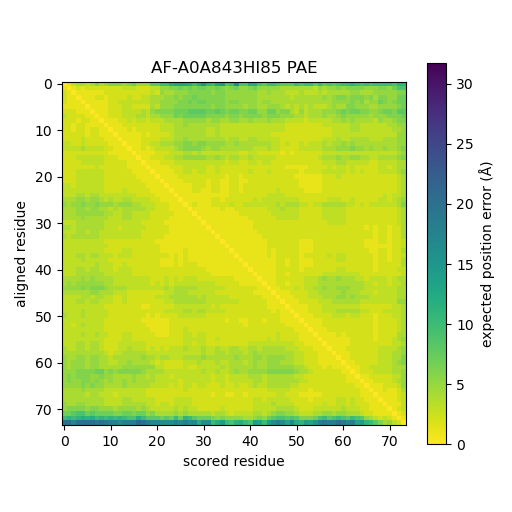 A N 1
ATOM 528 C CA . ASP A 1 70 ? -2.157 -7.565 9.905 1.00 94.88 70 ASP A CA 1
ATOM 529 C C . ASP A 1 70 ? -3.615 -7.355 9.480 1.00 94.88 70 ASP A C 1
ATOM 531 O O . ASP A 1 70 ? -4.450 -8.208 9.763 1.00 94.88 70 ASP A O 1
ATOM 535 N N . ILE A 1 71 ? -3.890 -6.322 8.673 1.00 93.56 71 ILE A N 1
ATOM 536 C CA . ILE A 1 71 ? -5.218 -6.077 8.081 1.00 93.56 71 ILE A CA 1
ATOM 537 C C . ILE A 1 71 ? -5.683 -7.240 7.187 1.00 93.56 71 ILE A C 1
ATOM 539 O O . ILE A 1 71 ? -6.872 -7.543 7.138 1.00 93.56 71 ILE A O 1
ATOM 543 N N . LEU A 1 72 ? -4.764 -7.893 6.470 1.00 88.12 72 LEU A N 1
ATOM 544 C CA . LEU A 1 72 ? -5.099 -8.990 5.551 1.00 88.12 72 LEU A CA 1
ATOM 545 C C . LEU A 1 72 ? -5.337 -10.343 6.241 1.00 88.12 72 LEU A C 1
ATOM 547 O O . LEU A 1 72 ? -5.813 -11.270 5.590 1.00 88.12 72 LEU A O 1
ATOM 551 N N . LYS A 1 73 ? -4.972 -10.488 7.522 1.00 81.88 73 LYS A N 1
ATOM 552 C CA . LYS A 1 73 ? -5.210 -11.723 8.296 1.00 81.88 73 LYS A CA 1
ATOM 553 C C . LYS A 1 73 ? -6.605 -11.776 8.914 1.00 81.88 73 LYS A C 1
ATOM 555 O O . LYS A 1 73 ? -7.083 -12.867 9.218 1.00 81.88 73 LYS A O 1
ATOM 560 N N . GLU A 1 74 ? -7.191 -10.611 9.171 1.00 57.16 74 GLU A N 1
ATOM 561 C CA . GLU A 1 74 ? -8.600 -10.451 9.557 1.00 57.16 74 GLU A CA 1
ATOM 562 C C . GLU A 1 74 ? -9.519 -10.794 8.382 1.00 57.16 74 GLU A C 1
ATOM 564 O O . GLU A 1 74 ? -10.751 -10.916 8.558 1.00 57.16 74 GLU A O 1
#

Radius of gyration: 14.52 Å; Cα contacts (8 Å, |Δi|>4): 24; chains: 1; bounding box: 34×23×32 Å

Secondary structure (DSSP, 8-state):
-HHHHHGGG--PPTT-----------SSHHHHHHHHHHHHHHHTTSTT---------TTSS-S----HHHHTT-

pLDDT: mean 94.52, std 5.05, range [57.16, 97.75]

Mean predicted aligned error: 3.04 Å

Solvent-accessible surface area (backbone atoms only — not comparable to full-atom values): 5307 Å² total; per-residue (Å²): 115,68,53,75,77,45,46,89,76,37,88,71,58,86,94,67,85,79,84,90,83,89,88,86,86,63,98,44,70,67,57,38,48,52,50,51,46,54,53,46,72,71,44,68,83,42,90,89,59,87,80,88,86,80,90,79,63,90,75,76,75,58,94,74,85,86,57,68,74,64,54,72,72,110